Protein AF-A0A497N2Z3-F1 (afdb_monomer_lite)

Structure (mmCIF, N/CA/C/O backbone):
data_AF-A0A497N2Z3-F1
#
_entry.id   AF-A0A497N2Z3-F1
#
loop_
_atom_site.group_PDB
_atom_site.id
_atom_site.type_symbol
_atom_site.label_atom_id
_atom_site.label_al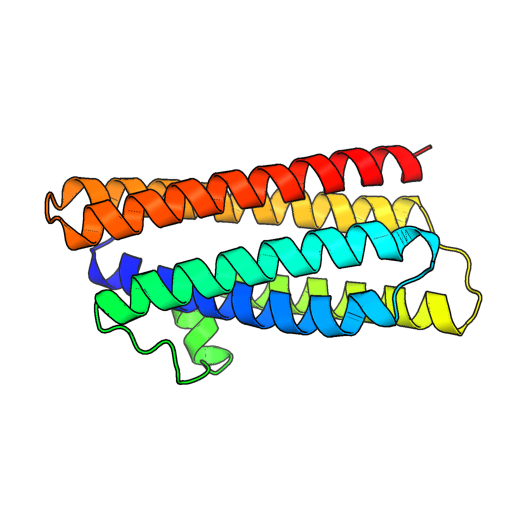t_id
_atom_site.label_comp_id
_atom_site.label_asym_id
_atom_site.label_entity_id
_atom_site.label_seq_id
_atom_site.pdbx_PDB_ins_code
_atom_site.Cartn_x
_atom_site.Cartn_y
_atom_site.Cartn_z
_atom_site.occupancy
_atom_site.B_iso_or_equiv
_atom_site.auth_seq_id
_atom_site.auth_comp_id
_atom_site.auth_asym_id
_atom_site.auth_atom_id
_atom_site.pdbx_PDB_model_num
ATOM 1 N N . MET A 1 1 ? -29.543 -7.543 4.447 1.00 36.12 1 MET A N 1
ATOM 2 C CA . MET A 1 1 ? -28.827 -7.606 5.735 1.00 36.12 1 MET A CA 1
ATOM 3 C C . MET A 1 1 ? -27.451 -7.015 5.474 1.00 36.12 1 MET A C 1
ATOM 5 O O . MET A 1 1 ? -26.527 -7.751 5.150 1.00 36.12 1 MET A O 1
ATOM 9 N N . GLU A 1 2 ? -27.365 -5.684 5.439 1.00 38.78 2 GLU A N 1
ATOM 10 C CA . GLU A 1 2 ? -26.073 -4.989 5.412 1.00 38.78 2 GLU A CA 1
ATOM 11 C C . GLU A 1 2 ? -25.372 -5.344 6.721 1.00 38.78 2 GLU A C 1
ATOM 13 O O . GLU A 1 2 ? -25.923 -5.124 7.797 1.00 38.78 2 GLU A O 1
ATOM 18 N N . ARG A 1 3 ? -24.222 -6.017 6.640 1.00 46.91 3 ARG A N 1
ATOM 19 C CA . ARG A 1 3 ? -23.349 -6.122 7.805 1.00 46.91 3 ARG A CA 1
ATOM 20 C C . ARG A 1 3 ? -22.735 -4.743 7.964 1.00 46.91 3 ARG A C 1
ATOM 22 O O . ARG A 1 3 ? -21.853 -4.393 7.183 1.00 46.91 3 ARG A O 1
ATOM 29 N N . ASP A 1 4 ? -23.223 -3.974 8.928 1.00 57.22 4 ASP A N 1
ATOM 30 C CA . ASP A 1 4 ? -22.465 -2.841 9.440 1.00 57.22 4 ASP A CA 1
ATOM 31 C C . ASP A 1 4 ? -21.071 -3.368 9.805 1.00 57.22 4 ASP A C 1
ATOM 33 O O . ASP A 1 4 ? -20.943 -4.329 10.566 1.00 57.22 4 ASP A O 1
ATOM 37 N N . LEU A 1 5 ? -20.031 -2.818 9.176 1.00 67.50 5 LEU A N 1
ATOM 38 C CA . LEU A 1 5 ? -18.650 -3.148 9.513 1.00 67.50 5 LEU A CA 1
ATOM 39 C C . LEU A 1 5 ? -18.417 -2.720 10.961 1.00 67.50 5 LEU A C 1
ATOM 41 O O . LEU A 1 5 ? -18.350 -1.525 11.253 1.00 67.50 5 LEU A O 1
ATOM 45 N N . ASP A 1 6 ? -18.312 -3.689 11.868 1.00 84.69 6 ASP A N 1
ATOM 46 C CA . ASP A 1 6 ? -17.961 -3.396 13.248 1.00 84.69 6 ASP A CA 1
ATOM 47 C C . ASP A 1 6 ? -16.504 -2.915 13.356 1.00 84.69 6 ASP A C 1
ATOM 49 O O . ASP A 1 6 ? -15.648 -3.141 12.493 1.00 84.69 6 ASP A O 1
ATOM 53 N N . LEU A 1 7 ? -16.232 -2.180 14.431 1.00 90.88 7 LEU A N 1
ATOM 54 C CA . LEU A 1 7 ? -14.937 -1.554 14.681 1.00 90.88 7 LEU A CA 1
ATOM 55 C C . LEU A 1 7 ? -13.791 -2.574 14.739 1.00 90.88 7 LEU A C 1
ATOM 57 O O . LEU A 1 7 ? -12.685 -2.273 14.297 1.00 90.88 7 LEU A O 1
ATOM 61 N N . GLU A 1 8 ? -14.046 -3.771 15.265 1.00 92.00 8 GLU A N 1
ATOM 62 C CA . GLU A 1 8 ? -13.053 -4.843 15.337 1.00 92.00 8 GLU A CA 1
ATOM 63 C C . GLU A 1 8 ? -12.642 -5.291 13.931 1.00 92.00 8 GLU A C 1
ATOM 65 O O . GLU A 1 8 ? -11.454 -5.310 13.610 1.00 92.00 8 GLU A O 1
ATOM 70 N N . SER A 1 9 ? -13.615 -5.529 13.053 1.00 92.25 9 SER A N 1
ATOM 71 C CA . SER A 1 9 ? -13.389 -5.888 11.653 1.00 92.25 9 SER A CA 1
ATOM 72 C C . SER A 1 9 ? -12.600 -4.813 10.903 1.00 92.25 9 SER A C 1
ATOM 74 O O . SER A 1 9 ? -11.714 -5.137 10.108 1.00 92.25 9 SER A O 1
ATOM 76 N N . VAL A 1 10 ? -12.866 -3.530 11.176 1.00 94.88 10 VAL A N 1
ATOM 77 C CA . VAL A 1 10 ? -12.090 -2.411 10.613 1.00 94.88 10 VAL A CA 1
ATOM 78 C C . VAL A 1 10 ? -10.641 -2.444 11.094 1.00 94.88 10 VAL A C 1
ATOM 80 O O . VAL A 1 10 ? -9.723 -2.336 10.282 1.00 94.88 10 VAL A O 1
ATOM 83 N N . LEU A 1 11 ? -10.412 -2.616 12.395 1.00 95.19 11 LEU A N 1
ATOM 84 C CA . LEU A 1 11 ? -9.066 -2.654 12.969 1.00 95.19 11 LEU A CA 1
ATOM 85 C C . LEU A 1 11 ? -8.257 -3.852 12.448 1.00 95.19 11 LEU A C 1
ATOM 87 O O . LEU A 1 11 ? -7.102 -3.682 12.060 1.00 95.19 11 LEU A O 1
ATOM 91 N N . LEU A 1 12 ? -8.880 -5.027 12.347 1.00 93.94 12 LEU A N 1
ATOM 92 C CA . LEU A 1 12 ? -8.284 -6.219 11.741 1.00 93.94 12 LEU A CA 1
ATOM 93 C C . LEU A 1 12 ? -7.971 -5.999 10.250 1.00 93.94 12 LEU A C 1
ATOM 95 O O . LEU A 1 12 ? -6.884 -6.333 9.779 1.00 93.94 12 LEU A O 1
ATOM 99 N N . SER A 1 13 ? -8.876 -5.371 9.499 1.00 94.94 13 SER A N 1
ATOM 100 C CA . SER A 1 13 ? -8.625 -5.036 8.089 1.00 94.94 13 SER A CA 1
ATOM 101 C C . SER A 1 13 ? -7.448 -4.068 7.932 1.00 94.94 13 SER A C 1
ATOM 103 O O . SER A 1 13 ? -6.648 -4.206 7.007 1.00 94.94 13 SER A O 1
ATOM 105 N N . LEU A 1 14 ? -7.298 -3.108 8.850 1.00 96.06 14 LEU A N 1
ATOM 106 C CA . LEU A 1 14 ? -6.178 -2.166 8.864 1.00 96.06 14 LEU A CA 1
ATOM 107 C C . LEU A 1 14 ? -4.848 -2.822 9.252 1.00 96.06 14 LEU A C 1
ATOM 109 O O . LEU A 1 14 ? -3.818 -2.460 8.686 1.00 96.06 14 LEU A O 1
ATOM 113 N N . GLU A 1 15 ? -4.857 -3.805 10.155 1.00 95.94 15 GLU A N 1
ATOM 114 C CA . GLU A 1 15 ? -3.697 -4.664 10.431 1.00 95.94 15 GLU A CA 1
ATOM 115 C C . GLU A 1 15 ? -3.266 -5.427 9.172 1.00 95.94 15 GLU A C 1
ATOM 117 O O . GLU A 1 15 ? -2.090 -5.411 8.798 1.00 95.94 15 GLU A O 1
ATOM 122 N N . GLY A 1 16 ? -4.222 -6.040 8.470 1.00 95.50 16 GLY A N 1
ATOM 123 C CA . GLY A 1 16 ? -3.955 -6.712 7.202 1.00 95.50 16 GLY A CA 1
ATOM 124 C C . GLY A 1 16 ? -3.419 -5.756 6.135 1.00 95.50 16 GLY A C 1
ATOM 125 O O . GLY A 1 16 ? -2.431 -6.059 5.466 1.00 95.50 16 GLY A O 1
ATOM 126 N N . PHE A 1 17 ? -4.012 -4.565 6.013 1.00 95.69 17 PHE A N 1
ATOM 127 C CA . PHE A 1 17 ? -3.541 -3.531 5.094 1.00 95.69 17 PHE A CA 1
ATOM 128 C C . PHE A 1 17 ? -2.118 -3.069 5.428 1.00 95.69 17 PHE A C 1
ATOM 130 O O . PHE A 1 17 ? -1.288 -2.939 4.530 1.00 95.69 17 PHE A O 1
ATOM 137 N N . TYR A 1 18 ? -1.795 -2.885 6.709 1.00 96.88 18 TYR A N 1
ATOM 138 C CA . TYR A 1 18 ? -0.426 -2.612 7.142 1.00 96.88 18 TYR A CA 1
ATOM 139 C C . TYR A 1 18 ? 0.543 -3.694 6.645 1.00 96.88 18 TYR A C 1
ATOM 141 O O . TYR A 1 18 ? 1.569 -3.357 6.053 1.00 96.88 18 TYR A O 1
ATOM 149 N N . TRP A 1 19 ? 0.214 -4.979 6.805 1.00 96.56 19 TRP A N 1
ATOM 150 C CA . TRP A 1 19 ? 1.075 -6.073 6.346 1.00 96.56 19 TRP A CA 1
ATOM 151 C C . TRP A 1 19 ? 1.185 -6.177 4.820 1.00 96.56 19 TRP A C 1
ATOM 153 O O . TRP A 1 19 ? 2.268 -6.505 4.317 1.00 96.56 19 TRP A O 1
ATOM 163 N N . LEU A 1 20 ? 0.126 -5.830 4.076 1.00 95.31 20 LEU A N 1
ATOM 164 C CA . LEU A 1 20 ? 0.193 -5.659 2.620 1.00 95.31 20 LEU A CA 1
ATOM 165 C C . LEU A 1 20 ? 1.212 -4.579 2.245 1.00 95.31 20 LEU A C 1
ATOM 167 O O . LEU A 1 20 ? 2.150 -4.843 1.491 1.00 95.31 20 LEU A O 1
ATOM 171 N N . VAL A 1 21 ? 1.060 -3.373 2.798 1.00 96.06 21 VAL A N 1
ATOM 172 C CA . VAL A 1 21 ? 1.937 -2.231 2.499 1.00 96.06 21 VAL A CA 1
ATOM 173 C C .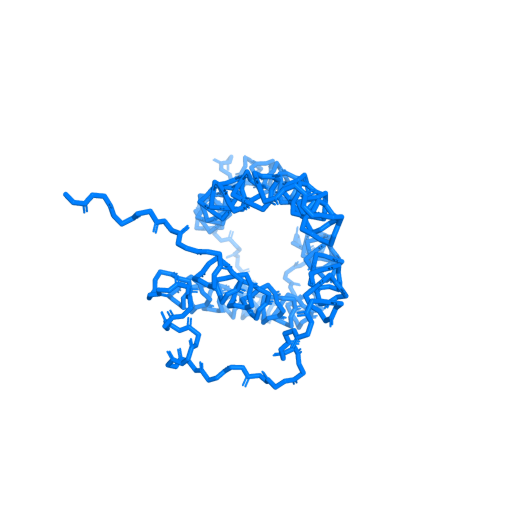 VAL A 1 21 ? 3.368 -2.512 2.948 1.00 96.06 21 VAL A C 1
ATOM 175 O O . VAL A 1 21 ? 4.312 -2.195 2.227 1.00 96.06 21 VAL A O 1
ATOM 178 N N . ARG A 1 22 ? 3.559 -3.144 4.110 1.00 96.56 22 ARG A N 1
ATOM 179 C CA . ARG A 1 22 ? 4.881 -3.522 4.614 1.00 96.56 22 ARG A CA 1
ATOM 180 C C . ARG A 1 22 ? 5.570 -4.509 3.677 1.00 96.56 22 ARG A C 1
ATOM 182 O O . ARG A 1 22 ? 6.734 -4.298 3.347 1.00 96.56 22 ARG A O 1
ATOM 189 N N . THR A 1 23 ? 4.852 -5.528 3.209 1.00 95.44 23 THR A N 1
ATOM 190 C CA . THR A 1 23 ? 5.378 -6.4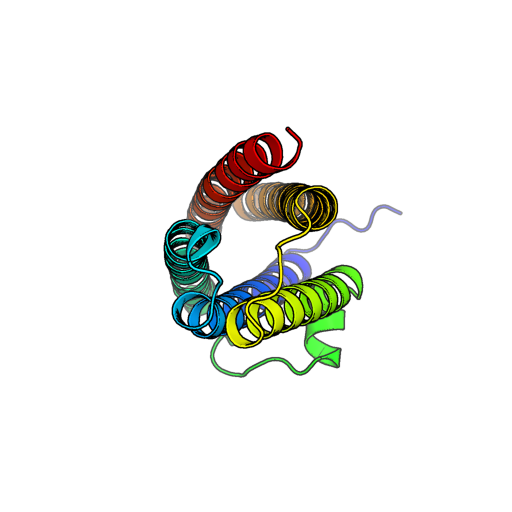95 2.235 1.00 95.44 23 THR A CA 1
ATOM 191 C C . THR A 1 23 ? 5.687 -5.817 0.899 1.00 95.44 23 THR A C 1
ATOM 193 O O . THR A 1 23 ? 6.745 -6.054 0.323 1.00 95.44 23 THR A O 1
ATOM 196 N N . LEU A 1 24 ? 4.824 -4.911 0.427 1.00 95.25 24 LEU A N 1
ATOM 197 C CA . LEU A 1 24 ? 5.095 -4.101 -0.765 1.00 95.25 24 LEU A CA 1
ATOM 198 C C . LEU A 1 24 ? 6.340 -3.225 -0.601 1.00 95.25 24 LEU A C 1
ATOM 200 O O . LEU A 1 24 ? 7.146 -3.133 -1.523 1.00 95.25 24 LEU A O 1
ATOM 204 N N . SER A 1 25 ? 6.531 -2.628 0.575 1.00 95.81 25 SER A N 1
ATOM 205 C CA . SER A 1 25 ? 7.733 -1.859 0.890 1.00 95.81 25 SER A CA 1
ATOM 206 C C . SER A 1 25 ? 8.993 -2.706 0.756 1.00 95.81 25 SER A C 1
ATOM 208 O O . SER A 1 25 ? 9.974 -2.204 0.227 1.00 95.81 25 SER A O 1
ATOM 210 N N . GLU 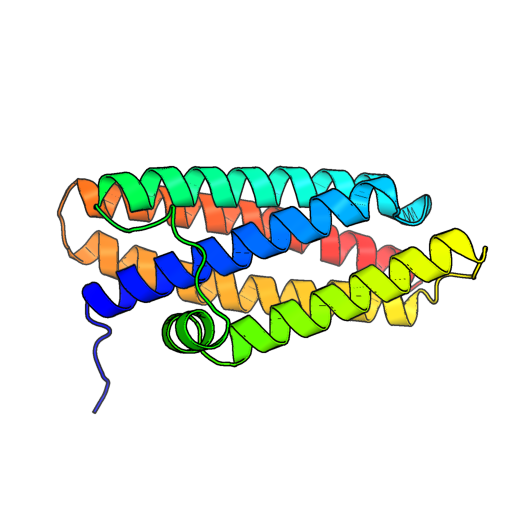A 1 26 ? 8.984 -3.952 1.237 1.00 95.06 26 GLU A N 1
ATOM 211 C CA . GLU A 1 26 ? 10.126 -4.873 1.128 1.00 95.06 26 GLU A CA 1
ATOM 212 C C . GLU A 1 26 ? 10.429 -5.194 -0.341 1.00 95.06 26 GLU A C 1
ATOM 214 O O . GLU A 1 26 ? 11.564 -5.046 -0.786 1.00 95.06 26 GLU A O 1
ATOM 219 N N . MET A 1 27 ? 9.398 -5.534 -1.121 1.00 95.31 27 MET A N 1
ATOM 220 C CA . MET A 1 27 ? 9.553 -5.841 -2.547 1.00 95.31 27 MET A CA 1
ATOM 221 C C . MET A 1 27 ? 10.088 -4.649 -3.351 1.00 95.31 27 MET A C 1
ATOM 223 O O . MET A 1 27 ? 10.940 -4.817 -4.222 1.00 95.31 27 MET A O 1
ATOM 227 N N . LEU A 1 28 ? 9.601 -3.437 -3.072 1.00 95.00 28 LEU A N 1
ATOM 228 C CA . LEU A 1 28 ? 10.068 -2.226 -3.750 1.00 95.00 28 LEU A CA 1
ATOM 229 C C . LEU A 1 28 ? 11.489 -1.836 -3.337 1.00 95.00 28 LEU A C 1
ATOM 231 O O . LEU A 1 28 ? 12.235 -1.331 -4.177 1.00 95.00 28 LEU A O 1
ATOM 235 N N . ASP A 1 29 ? 11.873 -2.090 -2.084 1.00 94.31 29 ASP A N 1
ATOM 236 C CA . ASP A 1 29 ? 13.228 -1.826 -1.598 1.00 94.31 29 ASP A CA 1
ATOM 237 C C . ASP A 1 29 ? 14.253 -2.728 -2.297 1.00 94.31 29 ASP A C 1
ATOM 239 O O . ASP A 1 29 ? 15.304 -2.251 -2.712 1.00 94.31 29 ASP A O 1
ATOM 243 N N . GLU A 1 30 ? 13.908 -3.998 -2.530 1.00 93.06 30 GLU A N 1
ATOM 244 C CA . GLU A 1 30 ? 14.719 -4.919 -3.336 1.00 93.06 30 GLU A CA 1
ATOM 245 C C . GLU A 1 30 ? 14.737 -4.531 -4.823 1.00 93.06 30 GLU A C 1
ATOM 247 O O . GLU A 1 30 ? 15.779 -4.585 -5.486 1.00 93.06 30 GLU A O 1
ATOM 252 N N . PHE A 1 31 ? 13.581 -4.136 -5.364 1.00 94.56 31 PHE A N 1
ATOM 253 C CA . PHE A 1 31 ? 13.446 -3.788 -6.774 1.00 94.56 31 PHE A CA 1
ATOM 254 C C . PHE A 1 31 ? 14.201 -2.511 -7.139 1.00 94.56 31 PHE A C 1
ATOM 256 O O . PHE A 1 31 ? 14.817 -2.465 -8.202 1.00 94.56 31 PHE A O 1
ATOM 263 N N . LYS A 1 32 ? 14.175 -1.466 -6.299 1.00 92.81 32 LYS A N 1
ATOM 264 C CA . LYS A 1 32 ? 14.722 -0.145 -6.662 1.00 92.81 32 LYS A CA 1
ATOM 265 C C . LYS A 1 32 ? 16.189 -0.232 -7.111 1.00 92.81 32 LYS A C 1
ATOM 267 O O . LYS A 1 32 ? 16.551 0.414 -8.094 1.00 92.81 32 LYS A O 1
ATOM 272 N N . ASP A 1 33 ? 16.984 -1.099 -6.483 1.00 88.94 33 ASP A N 1
ATOM 273 C CA . ASP A 1 33 ? 18.415 -1.258 -6.764 1.00 88.94 33 ASP A CA 1
ATOM 274 C C . ASP A 1 33 ? 18.685 -2.131 -8.000 1.00 88.94 33 ASP A C 1
ATOM 276 O O . ASP A 1 33 ? 19.722 -1.995 -8.651 1.00 88.94 33 ASP A O 1
ATOM 280 N N . ARG A 1 34 ? 17.732 -2.995 -8.366 1.00 90.31 34 ARG A N 1
ATOM 281 C CA . ARG A 1 34 ? 17.823 -3.928 -9.506 1.00 90.31 34 ARG A CA 1
ATOM 282 C C . ARG A 1 34 ? 16.967 -3.515 -10.704 1.00 90.31 34 ARG A C 1
ATOM 284 O O . ARG A 1 34 ? 16.931 -4.203 -11.720 1.00 90.31 34 ARG A O 1
ATOM 291 N N . SER A 1 35 ? 16.265 -2.397 -10.579 1.00 90.50 35 SER A N 1
ATOM 292 C CA . SER A 1 35 ? 15.344 -1.900 -11.588 1.00 90.50 35 SER A CA 1
ATOM 293 C C . SER A 1 35 ? 16.078 -1.431 -12.855 1.00 90.50 35 SER A C 1
ATOM 295 O O . SER A 1 35 ? 17.215 -0.933 -12.777 1.00 90.50 35 SER A O 1
ATOM 297 N N . PRO A 1 36 ? 15.423 -1.529 -14.031 1.00 89.12 36 PRO A N 1
ATOM 298 C CA . PRO A 1 36 ? 15.924 -0.917 -15.255 1.00 89.12 36 PRO A CA 1
ATOM 299 C C . PRO A 1 36 ? 16.243 0.565 -15.039 1.00 89.12 36 PRO A C 1
ATOM 301 O O . PRO A 1 36 ? 15.501 1.268 -14.350 1.00 89.12 36 PRO A O 1
ATOM 304 N N . ALA A 1 37 ? 17.310 1.070 -15.664 1.00 87.56 37 ALA A N 1
ATOM 305 C CA . ALA A 1 37 ? 17.756 2.456 -15.477 1.00 87.56 37 ALA A CA 1
ATOM 306 C C . ALA A 1 37 ? 16.636 3.486 -15.726 1.00 87.56 37 ALA A C 1
ATOM 308 O O . ALA A 1 37 ? 16.504 4.443 -14.966 1.00 87.56 37 ALA A O 1
ATOM 309 N N . ALA A 1 38 ? 15.779 3.238 -16.724 1.00 86.56 38 ALA A N 1
ATOM 310 C CA . ALA A 1 38 ? 14.633 4.086 -17.054 1.00 86.56 38 ALA A CA 1
ATOM 311 C C . ALA A 1 38 ? 13.568 4.168 -15.940 1.00 86.56 38 ALA A C 1
ATOM 313 O O . ALA A 1 38 ? 12.798 5.123 -15.896 1.00 86.56 38 ALA A O 1
ATOM 314 N N . LEU A 1 39 ? 13.518 3.185 -15.033 1.00 90.75 39 LEU A N 1
ATOM 315 C CA . LEU A 1 39 ? 12.531 3.090 -13.951 1.00 90.75 39 LEU A CA 1
ATOM 316 C C . LEU A 1 39 ? 13.112 3.398 -12.571 1.00 90.75 39 LEU A C 1
ATOM 318 O O . LEU A 1 39 ? 12.351 3.600 -11.627 1.00 90.75 39 LEU A O 1
ATOM 322 N N . ARG A 1 40 ? 14.440 3.467 -12.438 1.00 90.56 40 ARG A N 1
ATOM 323 C CA . ARG A 1 40 ? 15.130 3.537 -11.144 1.00 90.56 40 ARG A CA 1
ATOM 324 C C . ARG A 1 40 ? 14.672 4.689 -10.263 1.00 90.56 40 ARG A C 1
ATOM 326 O O . ARG A 1 40 ? 14.352 4.483 -9.095 1.00 90.56 40 ARG A O 1
ATOM 333 N N . THR A 1 41 ? 14.580 5.890 -10.826 1.00 91.75 41 THR A N 1
ATOM 334 C CA . THR A 1 41 ? 14.107 7.067 -10.084 1.00 91.75 41 THR A CA 1
ATOM 335 C C . THR A 1 41 ? 12.660 6.892 -9.627 1.00 91.75 41 THR A C 1
ATOM 337 O O . THR A 1 41 ? 12.334 7.205 -8.484 1.00 91.75 41 THR A O 1
ATOM 340 N N . HIS A 1 42 ? 11.791 6.351 -10.485 1.00 93.62 42 HIS A N 1
ATOM 341 C CA . HIS A 1 42 ? 10.396 6.099 -10.133 1.00 93.62 42 HIS A CA 1
ATOM 342 C C . HIS A 1 42 ? 10.276 5.044 -9.023 1.00 93.62 42 HIS A C 1
ATOM 344 O O . HIS A 1 42 ? 9.590 5.278 -8.028 1.00 93.62 42 HIS A O 1
ATOM 350 N N . ALA A 1 43 ? 11.004 3.931 -9.148 1.00 93.62 43 ALA A N 1
ATOM 351 C CA . ALA A 1 43 ? 11.051 2.862 -8.156 1.00 93.62 43 ALA A CA 1
ATOM 352 C C . ALA A 1 43 ? 11.545 3.366 -6.792 1.00 93.62 43 ALA A C 1
ATOM 354 O O . ALA A 1 43 ? 10.906 3.111 -5.773 1.00 93.62 43 ALA A O 1
ATOM 355 N N . PHE A 1 44 ? 12.626 4.152 -6.769 1.00 95.12 44 PHE A N 1
ATOM 356 C CA . PHE A 1 44 ? 13.157 4.761 -5.547 1.00 95.12 44 PHE A CA 1
ATOM 357 C C . PHE A 1 44 ? 12.126 5.669 -4.859 1.00 95.12 44 PHE A C 1
ATOM 359 O O . PHE A 1 44 ? 11.894 5.571 -3.652 1.00 95.12 44 PHE A O 1
ATOM 366 N N . LEU A 1 45 ? 11.466 6.538 -5.631 1.00 95.06 45 LEU A N 1
ATOM 367 C CA . LEU A 1 45 ? 10.462 7.465 -5.111 1.00 95.06 45 LEU A CA 1
ATOM 368 C C . LEU A 1 45 ? 9.213 6.748 -4.578 1.00 95.06 45 LEU A C 1
ATOM 370 O O . LEU A 1 45 ? 8.683 7.153 -3.541 1.00 95.06 45 LEU A O 1
ATOM 374 N N . ALA A 1 46 ? 8.744 5.706 -5.270 1.00 95.06 46 ALA A N 1
ATOM 375 C CA . ALA A 1 46 ? 7.625 4.882 -4.821 1.00 95.06 46 ALA A CA 1
ATOM 376 C C . ALA A 1 46 ? 7.986 4.103 -3.547 1.00 95.06 46 ALA A C 1
ATOM 378 O O . ALA A 1 46 ? 7.242 4.164 -2.568 1.00 95.06 46 ALA A O 1
ATOM 379 N N . SER A 1 47 ? 9.161 3.463 -3.522 1.00 95.88 47 SER A N 1
ATOM 380 C CA . SER A 1 47 ? 9.672 2.706 -2.372 1.00 95.88 47 SER A CA 1
ATOM 381 C C . SER A 1 47 ? 9.710 3.554 -1.101 1.00 95.88 47 SER A C 1
ATOM 383 O O . SER A 1 47 ? 9.172 3.154 -0.070 1.00 95.88 47 SER A O 1
ATOM 385 N N . ASN A 1 48 ? 10.277 4.762 -1.172 1.00 96.06 48 ASN A N 1
ATOM 386 C CA . ASN A 1 48 ? 10.366 5.651 -0.009 1.00 96.06 48 ASN A CA 1
ATOM 387 C C . ASN A 1 48 ? 8.988 6.044 0.531 1.00 96.06 48 ASN A C 1
ATOM 389 O O . ASN A 1 48 ? 8.782 6.111 1.740 1.00 96.06 48 ASN A O 1
ATOM 393 N N . ARG A 1 49 ? 8.032 6.301 -0.363 1.00 96.81 49 ARG A N 1
ATOM 394 C CA . ARG A 1 49 ? 6.689 6.733 0.023 1.00 96.81 49 ARG A CA 1
ATOM 395 C C . ARG A 1 49 ? 5.873 5.591 0.628 1.00 96.81 49 ARG A C 1
ATOM 397 O O . ARG A 1 49 ? 5.238 5.792 1.656 1.00 96.81 49 ARG A O 1
ATOM 404 N N . ILE A 1 50 ? 5.959 4.388 0.056 1.00 97.50 50 ILE A N 1
ATOM 405 C CA . ILE A 1 50 ? 5.349 3.178 0.628 1.00 97.50 50 ILE A CA 1
ATOM 406 C C . ILE A 1 50 ? 5.952 2.848 2.001 1.00 97.50 50 ILE A C 1
ATOM 408 O O . ILE A 1 50 ? 5.213 2.498 2.920 1.00 97.50 50 ILE A O 1
ATOM 412 N N . LYS A 1 51 ? 7.266 3.029 2.179 1.00 97.38 51 LYS A N 1
ATOM 413 C CA . LYS A 1 51 ? 7.923 2.850 3.480 1.00 97.38 51 LYS A CA 1
ATOM 414 C C . LYS A 1 51 ? 7.361 3.796 4.547 1.00 97.38 51 LYS A C 1
ATOM 416 O O . LYS A 1 51 ? 7.007 3.339 5.629 1.00 97.38 51 LYS A O 1
ATOM 421 N N . ILE A 1 52 ? 7.208 5.082 4.220 1.00 97.19 52 ILE A N 1
ATOM 422 C CA . ILE A 1 52 ? 6.612 6.082 5.125 1.00 97.19 52 ILE A CA 1
ATOM 423 C C . ILE A 1 52 ? 5.169 5.705 5.492 1.00 97.19 52 ILE A C 1
ATOM 425 O O . ILE A 1 52 ? 4.792 5.786 6.660 1.00 97.19 52 ILE A O 1
ATOM 429 N N . ILE A 1 53 ? 4.366 5.249 4.522 1.00 97.62 53 ILE A N 1
ATOM 430 C CA . ILE A 1 53 ? 3.001 4.766 4.784 1.00 97.62 53 ILE A CA 1
ATOM 431 C C . ILE A 1 53 ? 3.028 3.602 5.787 1.00 97.62 53 ILE A C 1
ATOM 433 O O . ILE A 1 53 ? 2.281 3.626 6.765 1.00 97.62 53 ILE A O 1
ATOM 437 N N . ALA A 1 54 ? 3.889 2.602 5.570 1.00 97.44 54 ALA A N 1
ATOM 438 C CA . ALA A 1 54 ? 3.996 1.443 6.455 1.00 97.44 54 ALA A CA 1
ATOM 439 C C . ALA A 1 54 ? 4.399 1.839 7.886 1.00 97.44 54 ALA A C 1
ATOM 441 O O . ALA A 1 54 ? 3.810 1.343 8.845 1.00 97.44 54 ALA A O 1
ATOM 442 N N . GLU A 1 55 ? 5.369 2.745 8.038 1.00 96.25 55 GLU A N 1
ATOM 443 C CA . GLU A 1 55 ? 5.826 3.246 9.342 1.00 96.25 55 GLU A CA 1
ATOM 444 C C . GLU A 1 55 ? 4.719 4.016 10.076 1.00 96.25 55 GLU A C 1
ATOM 446 O O . GLU A 1 55 ? 4.455 3.748 11.250 1.00 96.25 55 GLU A O 1
ATOM 451 N N . ASN A 1 56 ? 4.004 4.902 9.378 1.00 95.44 56 ASN A N 1
ATOM 452 C CA . ASN A 1 56 ? 2.890 5.657 9.956 1.00 95.44 56 ASN A CA 1
ATOM 453 C C . ASN A 1 56 ? 1.752 4.739 10.426 1.00 95.44 56 ASN A C 1
ATOM 455 O O . ASN A 1 56 ? 1.213 4.931 11.519 1.00 95.44 56 ASN A O 1
ATOM 459 N N . LEU A 1 57 ? 1.397 3.731 9.623 1.00 96.44 57 LEU A N 1
ATOM 460 C CA . LEU A 1 57 ? 0.389 2.737 9.995 1.00 96.44 57 LEU A CA 1
ATOM 461 C C . LEU A 1 57 ? 0.837 1.909 11.198 1.00 96.44 57 LEU A C 1
ATOM 463 O O . LEU A 1 57 ? 0.056 1.739 12.132 1.00 96.44 57 LEU A O 1
ATOM 467 N N . ARG A 1 58 ? 2.093 1.443 11.213 1.00 96.75 58 ARG A N 1
ATOM 468 C CA . ARG A 1 58 ? 2.652 0.675 12.332 1.00 96.75 58 ARG A CA 1
ATOM 469 C C . ARG A 1 58 ? 2.508 1.436 13.644 1.00 96.75 58 ARG A C 1
ATOM 471 O O . ARG A 1 58 ? 1.965 0.900 14.606 1.00 96.75 58 ARG A O 1
ATOM 478 N N . GLU A 1 59 ? 2.962 2.687 13.678 1.00 94.44 59 GLU A N 1
ATOM 479 C CA . GLU A 1 59 ? 2.914 3.508 14.889 1.00 94.44 59 GLU A CA 1
ATOM 480 C C . GLU A 1 59 ? 1.478 3.807 15.334 1.00 94.44 59 GLU A C 1
ATOM 482 O O . GLU A 1 59 ? 1.184 3.797 16.531 1.00 94.44 59 GLU A O 1
ATOM 487 N N . ALA A 1 60 ? 0.560 4.034 14.390 1.00 94.12 60 ALA A N 1
ATOM 488 C CA . ALA A 1 60 ? -0.842 4.292 14.704 1.00 94.12 60 ALA A CA 1
ATOM 489 C C . ALA A 1 60 ? -1.554 3.051 15.270 1.00 94.12 60 ALA A C 1
ATOM 491 O O . ALA A 1 60 ? -2.243 3.142 16.285 1.00 94.12 60 ALA A O 1
ATOM 492 N N . LEU A 1 61 ? -1.354 1.884 14.655 1.00 95.50 61 LEU A N 1
ATOM 493 C CA . LEU A 1 61 ? -1.974 0.626 15.077 1.00 95.50 61 LEU A CA 1
ATOM 494 C C . LEU A 1 61 ? -1.391 0.111 16.399 1.00 95.50 61 LEU A C 1
ATOM 496 O O . LEU A 1 61 ? -2.135 -0.343 17.268 1.00 95.50 61 LEU A O 1
ATOM 500 N N . LYS A 1 62 ? -0.078 0.263 16.608 1.00 94.75 62 LYS A N 1
ATOM 501 C CA . LYS A 1 62 ? 0.588 -0.107 17.865 1.00 94.75 62 LYS A CA 1
ATOM 502 C C . LYS A 1 62 ? 0.027 0.651 19.069 1.00 94.75 62 LYS A C 1
ATOM 504 O O . LYS A 1 62 ? -0.146 0.067 20.135 1.00 94.75 62 LYS A O 1
ATOM 509 N N . ARG A 1 63 ? -0.309 1.937 18.907 1.00 91.50 63 ARG A N 1
ATOM 510 C CA . ARG A 1 63 ? -0.939 2.755 19.965 1.00 91.50 63 ARG A CA 1
ATOM 511 C C . ARG A 1 63 ? -2.323 2.256 20.373 1.00 91.50 63 ARG A C 1
ATOM 513 O O . ARG A 1 63 ? -2.736 2.498 21.501 1.00 91.50 63 ARG A O 1
ATOM 520 N N . LEU A 1 64 ? -3.015 1.563 19.473 1.00 92.12 64 LEU A N 1
ATOM 521 C CA . LEU A 1 64 ? -4.305 0.925 19.732 1.00 92.12 64 LEU A CA 1
ATOM 522 C C . LEU A 1 64 ? -4.168 -0.514 20.257 1.00 92.12 64 LEU A C 1
ATOM 524 O O . LEU A 1 64 ? -5.177 -1.185 20.450 1.00 92.12 64 LEU A O 1
ATOM 528 N N . GLY A 1 65 ? -2.942 -0.993 20.493 1.00 91.31 65 GLY A N 1
ATOM 529 C CA . GLY A 1 65 ? -2.679 -2.328 21.031 1.00 91.31 65 GLY A CA 1
ATOM 530 C C . GLY A 1 65 ? -2.716 -3.460 20.001 1.00 91.31 65 GLY A C 1
ATOM 531 O O . GLY A 1 65 ? -2.715 -4.621 20.403 1.00 91.31 65 GLY A O 1
ATOM 532 N N . LEU A 1 66 ? -2.735 -3.159 18.696 1.00 91.56 66 LEU A N 1
ATOM 533 C CA . LEU A 1 66 ? -2.680 -4.191 17.657 1.00 91.56 66 LEU A CA 1
ATOM 534 C C . LEU A 1 66 ? -1.275 -4.790 17.516 1.00 91.56 66 LEU A C 1
ATOM 536 O O . LEU A 1 66 ? -0.260 -4.102 17.678 1.00 91.56 66 LEU A O 1
ATOM 540 N N . ASN A 1 67 ? -1.221 -6.073 17.154 1.00 84.81 67 ASN A N 1
ATOM 541 C CA . ASN A 1 67 ? 0.029 -6.798 16.970 1.00 84.81 67 ASN A CA 1
ATOM 542 C C . ASN A 1 67 ? 0.621 -6.574 15.571 1.00 84.81 67 ASN A C 1
ATOM 544 O O . ASN A 1 67 ? 0.450 -7.361 14.649 1.00 84.81 67 ASN A O 1
ATOM 548 N N . VAL A 1 68 ? 1.399 -5.505 15.439 1.00 90.75 68 VAL A N 1
ATOM 549 C CA . VAL A 1 68 ? 2.098 -5.153 14.191 1.00 90.75 68 VAL A CA 1
ATOM 550 C C . VAL A 1 68 ? 3.543 -5.665 14.116 1.00 90.75 68 VAL A C 1
ATOM 552 O O . VAL A 1 68 ? 4.288 -5.278 13.214 1.00 90.75 68 VAL A O 1
ATOM 555 N N . GLU A 1 69 ? 3.953 -6.517 15.061 1.00 88.56 69 GLU A N 1
ATOM 556 C CA . GLU A 1 69 ? 5.310 -7.082 15.135 1.00 88.56 69 GLU A CA 1
ATOM 557 C C . GLU A 1 69 ? 5.372 -8.500 14.539 1.00 88.56 69 GLU A C 1
ATOM 559 O O . GLU A 1 69 ? 6.368 -8.869 13.915 1.00 88.56 69 GLU A O 1
ATOM 564 N N . ASN A 1 70 ? 4.294 -9.281 14.670 1.00 89.38 70 ASN A N 1
ATOM 565 C CA . ASN A 1 70 ? 4.224 -10.634 14.123 1.00 89.38 70 ASN A CA 1
ATOM 566 C C . ASN A 1 70 ? 3.704 -10.614 12.686 1.00 89.38 70 ASN A C 1
ATOM 568 O O . ASN A 1 70 ? 2.558 -10.243 12.438 1.00 89.38 70 ASN A O 1
ATOM 572 N N . ARG A 1 71 ? 4.548 -11.041 11.740 1.00 92.44 71 ARG A N 1
ATOM 573 C CA . ARG A 1 71 ? 4.167 -11.150 10.327 1.00 92.44 71 ARG A CA 1
ATOM 574 C C . ARG A 1 71 ? 3.007 -12.126 10.167 1.00 92.44 71 ARG A C 1
ATOM 576 O O . ARG A 1 71 ? 3.131 -13.281 10.565 1.00 92.44 71 ARG A O 1
ATOM 583 N N . LEU A 1 72 ? 1.931 -11.664 9.531 1.00 92.38 72 LEU A N 1
ATOM 584 C CA . LEU A 1 72 ? 0.803 -12.517 9.168 1.00 92.38 72 LEU A CA 1
ATOM 585 C C . LEU A 1 72 ? 1.220 -13.534 8.103 1.00 92.38 72 LEU A C 1
ATOM 587 O O . LEU A 1 72 ? 1.876 -13.186 7.114 1.00 92.38 72 LEU A O 1
ATOM 591 N N . GLY A 1 73 ? 0.805 -14.785 8.291 1.00 91.81 73 GLY A N 1
ATOM 592 C CA . GLY A 1 73 ? 0.864 -15.791 7.233 1.00 91.81 73 GLY A CA 1
ATOM 593 C C . GLY A 1 73 ? -0.110 -15.465 6.095 1.00 91.81 73 GLY A C 1
ATOM 594 O O . GLY A 1 73 ? -1.035 -14.674 6.262 1.00 91.81 73 GLY A O 1
ATOM 595 N N . GLU A 1 74 ? 0.047 -16.106 4.933 1.00 89.94 74 GLU A N 1
ATOM 596 C CA . GLU A 1 74 ? -0.820 -15.859 3.763 1.00 89.94 74 GLU A CA 1
ATOM 597 C C . GLU A 1 74 ? -2.309 -16.070 4.077 1.00 89.94 74 GLU A C 1
ATOM 599 O O . GLU A 1 74 ? -3.146 -15.263 3.680 1.00 89.94 74 GLU A O 1
ATOM 604 N N . LYS A 1 75 ? -2.636 -17.121 4.841 1.00 93.00 75 LYS A N 1
ATOM 605 C CA . LYS A 1 75 ? -4.013 -17.411 5.255 1.00 93.00 75 LYS A CA 1
ATOM 606 C C . LYS A 1 75 ? -4.582 -16.313 6.155 1.00 93.00 75 LYS A C 1
ATOM 608 O O . LYS A 1 75 ? -5.684 -15.841 5.909 1.00 93.00 75 LYS A O 1
ATOM 613 N N . GLU A 1 76 ? -3.831 -15.901 7.173 1.00 93.44 76 GLU A N 1
ATOM 614 C CA . GLU A 1 76 ? -4.261 -14.845 8.096 1.00 93.44 76 GLU A CA 1
ATOM 615 C C . GLU A 1 76 ? -4.421 -13.524 7.348 1.00 93.44 76 GLU A C 1
ATOM 617 O O . GLU A 1 76 ? -5.415 -12.831 7.518 1.00 93.44 76 GLU A O 1
ATOM 622 N N . LEU A 1 77 ? -3.491 -13.203 6.448 1.00 93.38 77 LEU A N 1
ATOM 623 C CA . LEU A 1 77 ? -3.593 -12.029 5.596 1.00 93.38 77 LEU A CA 1
ATOM 624 C C . LEU A 1 77 ? -4.865 -12.078 4.738 1.00 93.38 77 LEU A C 1
ATOM 626 O O . LEU A 1 77 ? -5.630 -11.117 4.742 1.00 93.38 77 LEU A O 1
ATOM 630 N N . ALA A 1 78 ? -5.150 -13.203 4.076 1.00 93.69 78 ALA A N 1
ATOM 631 C CA . ALA A 1 78 ? -6.369 -13.383 3.286 1.00 93.69 78 ALA A CA 1
ATOM 632 C C . ALA A 1 78 ? -7.651 -13.218 4.122 1.00 93.69 78 ALA A C 1
ATOM 634 O O . ALA A 1 78 ? -8.634 -12.669 3.630 1.00 93.69 78 ALA A O 1
ATOM 635 N N . GLU A 1 79 ? -7.650 -13.636 5.389 1.00 93.75 79 GLU A N 1
ATOM 636 C CA . GLU A 1 79 ? -8.775 -13.408 6.307 1.00 93.75 79 GLU A CA 1
ATOM 637 C C . GLU A 1 79 ? -8.972 -11.920 6.644 1.00 93.75 79 GLU A C 1
ATOM 639 O O . GLU A 1 79 ? -10.095 -11.506 6.921 1.00 93.75 79 GLU A O 1
ATOM 644 N N . ARG A 1 80 ? -7.906 -11.107 6.616 1.00 92.75 80 ARG A N 1
ATOM 645 C CA . ARG A 1 80 ? -7.954 -9.667 6.934 1.00 92.75 80 ARG A CA 1
ATOM 646 C C . ARG A 1 80 ? -8.292 -8.785 5.734 1.00 92.75 80 ARG A C 1
ATOM 648 O O . ARG A 1 80 ? -9.031 -7.821 5.885 1.00 92.75 80 ARG A O 1
ATOM 655 N N . VAL A 1 81 ? -7.730 -9.077 4.561 1.00 90.31 81 VAL A N 1
ATOM 656 C CA . VAL A 1 81 ? -7.838 -8.212 3.362 1.00 90.31 81 VAL A CA 1
ATOM 657 C C . VAL A 1 81 ? -8.561 -8.876 2.189 1.00 90.31 81 VAL A C 1
ATOM 659 O O . VAL A 1 81 ? -8.683 -8.288 1.114 1.00 90.31 81 VAL A O 1
ATOM 662 N N . GLY A 1 82 ? -9.040 -10.106 2.380 1.00 91.50 82 GLY A N 1
ATOM 663 C CA . GLY A 1 82 ? -9.589 -10.935 1.316 1.00 91.50 82 GLY A CA 1
ATOM 664 C C . GLY A 1 82 ? -8.516 -11.461 0.359 1.00 91.50 82 GLY A C 1
ATOM 665 O O . GLY A 1 82 ? -7.358 -11.041 0.367 1.00 91.50 82 GLY A O 1
ATOM 666 N N . MET A 1 83 ? -8.931 -12.364 -0.531 1.00 89.06 83 MET A N 1
ATOM 667 C CA . MET A 1 83 ? -8.049 -12.906 -1.574 1.00 89.06 83 MET A CA 1
ATOM 668 C C . MET A 1 83 ? -7.528 -11.822 -2.521 1.00 89.06 83 MET A C 1
ATOM 670 O O . MET A 1 83 ? -6.379 -11.883 -2.934 1.00 89.06 83 MET A O 1
ATOM 674 N N . ILE A 1 84 ? -8.322 -10.773 -2.762 1.00 87.88 84 ILE A N 1
ATOM 675 C CA . ILE A 1 84 ? -7.958 -9.649 -3.637 1.00 87.88 84 ILE A CA 1
ATOM 676 C C . ILE A 1 84 ? -6.639 -9.000 -3.194 1.00 87.88 84 ILE A C 1
ATOM 678 O O . ILE A 1 84 ? -5.783 -8.716 -4.029 1.00 87.88 84 ILE A O 1
ATOM 682 N N . GLY A 1 85 ? -6.447 -8.780 -1.888 1.00 88.44 85 GLY A N 1
ATOM 683 C CA . GLY A 1 85 ? -5.209 -8.189 -1.377 1.00 88.44 85 GLY A CA 1
ATOM 684 C C . GLY A 1 85 ? -3.994 -9.106 -1.551 1.00 88.44 85 GLY A C 1
ATOM 685 O O . GLY A 1 85 ? -2.903 -8.636 -1.869 1.00 88.44 85 GLY A O 1
ATOM 686 N N . VAL A 1 86 ? -4.181 -10.416 -1.375 1.00 91.62 86 VAL A N 1
ATOM 687 C CA . VAL A 1 86 ? -3.114 -11.417 -1.539 1.00 91.62 86 VAL A CA 1
ATOM 688 C C . VAL A 1 86 ? -2.735 -11.585 -3.010 1.00 91.62 86 VAL A C 1
ATOM 690 O O . VAL A 1 86 ? -1.547 -11.594 -3.337 1.00 91.62 86 VAL A O 1
ATOM 693 N N . ASP A 1 87 ? -3.723 -11.668 -3.896 1.00 91.12 87 ASP A N 1
ATOM 694 C CA . ASP A 1 87 ? -3.517 -11.809 -5.338 1.00 91.12 87 ASP A CA 1
ATOM 695 C C . ASP A 1 87 ? -2.798 -10.580 -5.908 1.00 91.12 87 ASP A C 1
ATOM 697 O O . ASP A 1 87 ? -1.839 -10.720 -6.663 1.00 91.12 87 ASP A O 1
ATOM 701 N N . LEU A 1 88 ? -3.141 -9.379 -5.432 1.00 89.88 88 LEU A N 1
ATOM 702 C CA . LEU A 1 88 ? -2.436 -8.141 -5.770 1.00 89.88 88 LEU A CA 1
ATOM 703 C C . LEU A 1 88 ? -0.942 -8.192 -5.413 1.00 89.88 88 LEU A C 1
ATOM 705 O O . LEU A 1 88 ? -0.107 -7.746 -6.201 1.00 89.88 88 LEU A O 1
ATOM 709 N N . LEU A 1 89 ? -0.569 -8.738 -4.247 1.00 91.94 89 LEU A N 1
ATOM 710 C CA . LEU A 1 89 ? 0.850 -8.892 -3.897 1.00 91.94 89 LEU A CA 1
ATOM 711 C C . LEU A 1 89 ? 1.564 -9.882 -4.819 1.00 91.94 89 LEU A C 1
ATOM 713 O O . LEU A 1 89 ? 2.731 -9.658 -5.147 1.00 91.94 89 LEU A O 1
ATOM 717 N N . LYS A 1 90 ? 0.888 -10.964 -5.222 1.00 92.94 90 LYS A N 1
ATOM 718 C CA . LYS A 1 90 ? 1.439 -11.962 -6.150 1.00 92.94 90 LYS A CA 1
ATOM 719 C C . LYS A 1 90 ? 1.670 -11.347 -7.529 1.00 92.94 90 LYS A C 1
ATOM 721 O O . LYS A 1 90 ? 2.791 -11.403 -8.027 1.00 92.94 90 LYS A O 1
ATOM 726 N N . GLU A 1 91 ? 0.667 -10.669 -8.081 1.00 92.12 91 GLU A N 1
ATOM 727 C CA . GLU A 1 91 ? 0.770 -9.985 -9.376 1.00 92.12 91 GLU A CA 1
ATOM 728 C C . GLU A 1 91 ? 1.887 -8.930 -9.384 1.00 92.12 91 GLU A C 1
ATOM 730 O O . GLU A 1 91 ? 2.685 -8.865 -10.323 1.00 92.12 91 GLU A O 1
ATOM 735 N N . LEU A 1 92 ? 1.994 -8.121 -8.321 1.00 92.75 92 LEU A N 1
ATOM 736 C CA . LEU A 1 92 ? 3.067 -7.133 -8.201 1.00 92.75 92 LEU A CA 1
ATOM 737 C C . LEU A 1 92 ? 4.441 -7.797 -8.109 1.00 92.75 92 LEU A C 1
ATOM 739 O O . LEU A 1 92 ? 5.371 -7.350 -8.778 1.00 92.75 92 LEU A O 1
ATOM 743 N N . ARG A 1 93 ? 4.584 -8.871 -7.325 1.00 95.19 93 ARG A N 1
ATOM 744 C CA . ARG A 1 93 ? 5.843 -9.620 -7.228 1.00 95.19 93 ARG A CA 1
ATOM 745 C C . ARG A 1 93 ? 6.290 -10.132 -8.594 1.00 95.19 93 ARG A C 1
ATOM 747 O O . ARG A 1 93 ? 7.418 -9.861 -9.002 1.00 95.19 93 ARG A O 1
ATOM 754 N N . GLU A 1 94 ? 5.399 -10.797 -9.322 1.00 94.44 94 GLU A N 1
ATOM 755 C CA . GLU A 1 94 ? 5.686 -11.327 -10.659 1.00 94.44 94 GLU A CA 1
ATOM 756 C C . GLU A 1 94 ? 6.095 -10.218 -11.641 1.00 94.44 94 GLU A C 1
ATOM 758 O O . GLU A 1 94 ? 7.046 -10.375 -12.418 1.00 94.44 94 GLU A O 1
ATOM 763 N N . ALA A 1 95 ? 5.419 -9.065 -11.583 1.00 93.12 95 ALA A N 1
ATOM 764 C CA . ALA A 1 95 ? 5.750 -7.908 -12.406 1.00 93.12 95 ALA A CA 1
ATOM 765 C C . ALA A 1 95 ? 7.149 -7.350 -12.088 1.00 93.12 95 ALA A C 1
ATOM 767 O O . ALA A 1 95 ? 7.944 -7.125 -13.007 1.00 93.12 95 ALA A O 1
ATOM 768 N N . LEU A 1 96 ? 7.478 -7.167 -10.805 1.00 93.88 96 LEU A N 1
ATOM 769 C CA . LEU A 1 96 ? 8.784 -6.666 -10.362 1.00 93.88 96 LEU A CA 1
ATOM 770 C C . LEU A 1 96 ? 9.920 -7.642 -10.707 1.00 93.88 96 LEU A C 1
ATOM 772 O O . LEU A 1 96 ? 10.984 -7.218 -11.169 1.00 93.88 96 LEU A O 1
ATOM 776 N N . GLU A 1 97 ? 9.698 -8.948 -10.558 1.00 93.31 97 GLU A N 1
ATOM 777 C CA . GLU A 1 97 ? 10.661 -9.987 -10.943 1.00 93.31 97 GLU A CA 1
ATOM 778 C C . GLU A 1 97 ? 10.916 -10.000 -12.453 1.00 93.31 97 GLU A C 1
ATOM 780 O O . GLU A 1 97 ? 12.056 -10.138 -12.907 1.00 93.31 97 GLU A O 1
ATOM 785 N N . ARG A 1 98 ? 9.867 -9.828 -13.264 1.00 91.56 98 ARG A N 1
ATOM 786 C CA . ARG A 1 98 ? 10.014 -9.718 -14.718 1.00 91.56 98 ARG A CA 1
ATOM 787 C C . ARG A 1 98 ? 10.768 -8.449 -15.118 1.00 91.56 98 ARG A C 1
ATOM 789 O O . ARG A 1 98 ? 11.664 -8.533 -15.955 1.00 91.56 98 ARG A O 1
ATOM 796 N N . LEU A 1 99 ? 10.467 -7.305 -14.502 1.00 90.88 99 LEU A N 1
ATOM 797 C CA . LEU A 1 99 ? 11.198 -6.053 -14.741 1.00 90.88 99 LEU A CA 1
ATOM 798 C C . LEU A 1 99 ? 12.676 -6.165 -14.354 1.00 90.88 99 LEU A C 1
ATOM 800 O O . LEU A 1 99 ? 13.540 -5.663 -15.071 1.00 90.88 99 LEU A O 1
ATOM 804 N N . THR A 1 100 ? 12.969 -6.853 -13.253 1.00 90.81 100 THR A N 1
ATOM 805 C CA . THR A 1 100 ? 14.341 -7.097 -12.793 1.00 90.81 100 THR A CA 1
ATOM 806 C C . THR A 1 100 ? 15.125 -7.964 -13.779 1.00 90.81 100 THR A C 1
ATOM 808 O O . THR A 1 100 ? 16.267 -7.644 -14.101 1.00 90.81 100 THR A O 1
ATOM 811 N N . ARG A 1 101 ? 14.514 -9.030 -14.315 1.00 88.25 101 ARG A N 1
ATOM 812 C CA . ARG A 1 101 ? 15.151 -9.882 -15.338 1.00 88.25 101 ARG A CA 1
ATOM 813 C C . ARG A 1 101 ? 15.487 -9.104 -16.609 1.00 88.25 101 ARG A C 1
ATOM 815 O O . ARG A 1 101 ? 16.609 -9.181 -17.094 1.00 88.25 101 ARG A O 1
ATOM 822 N N . LEU A 1 102 ? 14.560 -8.268 -17.084 1.00 84.56 102 LEU A N 1
ATOM 823 C CA . LEU A 1 102 ? 14.788 -7.417 -18.259 1.00 84.56 102 LEU A CA 1
ATOM 824 C C . LEU A 1 102 ? 15.972 -6.455 -18.078 1.00 84.56 102 LEU A C 1
ATOM 826 O O . LEU A 1 102 ? 16.690 -6.192 -19.041 1.00 84.56 102 LEU A O 1
ATOM 830 N N . ALA A 1 103 ? 16.203 -5.961 -16.856 1.00 80.75 103 ALA A N 1
ATOM 831 C CA . ALA A 1 103 ? 17.361 -5.122 -16.552 1.00 80.75 103 ALA A CA 1
ATOM 832 C C . ALA A 1 103 ? 18.696 -5.878 -16.680 1.00 80.75 103 ALA A C 1
ATOM 834 O O . ALA A 1 103 ? 19.687 -5.281 -17.096 1.00 80.75 103 ALA A O 1
ATOM 835 N N . GLY A 1 104 ? 18.721 -7.167 -16.321 1.00 74.50 104 GLY A N 1
ATOM 836 C CA . GLY A 1 104 ? 19.912 -8.020 -16.385 1.00 74.50 104 GLY A CA 1
ATOM 837 C C . GLY A 1 104 ? 20.251 -8.501 -17.796 1.00 74.50 104 GLY A C 1
ATOM 838 O O . GLY A 1 104 ? 21.425 -8.566 -18.152 1.00 74.50 104 GLY A O 1
ATOM 839 N N . ASP A 1 105 ? 19.234 -8.766 -18.615 1.00 75.19 105 ASP A N 1
ATOM 840 C CA . ASP A 1 105 ? 19.407 -9.374 -19.942 1.00 75.19 105 ASP A CA 1
ATOM 841 C C . ASP A 1 105 ? 19.657 -8.345 -21.065 1.00 75.19 105 ASP A C 1
ATOM 843 O O . ASP A 1 105 ? 19.754 -8.709 -22.237 1.00 75.19 105 ASP A O 1
ATOM 847 N N . GLY A 1 106 ? 19.714 -7.044 -20.743 1.00 64.94 106 GLY A N 1
ATOM 848 C CA . GLY A 1 106 ? 19.745 -5.971 -21.749 1.00 64.94 106 GLY A CA 1
ATOM 849 C C . GLY A 1 106 ? 18.479 -5.932 -22.617 1.00 64.94 106 GLY A C 1
ATOM 850 O O . GLY A 1 106 ? 18.502 -5.420 -23.737 1.00 64.94 106 GLY A O 1
ATOM 851 N N . GLY A 1 107 ? 17.385 -6.515 -22.115 1.00 66.00 107 GLY A N 1
ATOM 852 C CA . GLY A 1 107 ? 16.129 -6.668 -22.832 1.00 66.00 107 GLY A CA 1
ATOM 853 C C . GLY A 1 107 ? 15.427 -5.331 -23.048 1.00 66.00 107 GLY A C 1
ATOM 854 O O . GLY A 1 107 ? 15.463 -4.439 -22.200 1.00 66.00 107 GLY A O 1
ATOM 855 N N . ASN A 1 108 ? 14.749 -5.198 -24.188 1.00 74.25 108 ASN A N 1
ATOM 856 C CA . ASN A 1 108 ? 13.967 -4.003 -24.475 1.00 74.25 108 ASN A CA 1
ATOM 857 C C . ASN A 1 108 ? 12.675 -4.011 -23.640 1.00 74.25 108 ASN A C 1
ATOM 859 O O . ASN A 1 108 ? 11.953 -5.011 -23.608 1.00 74.25 108 ASN A O 1
ATOM 863 N N . LEU A 1 109 ? 12.382 -2.905 -22.956 1.00 80.31 109 LEU A N 1
ATOM 864 C CA . LEU A 1 109 ? 11.145 -2.747 -22.193 1.00 80.31 109 LEU A CA 1
ATOM 865 C C . LEU A 1 109 ? 9.977 -2.557 -23.164 1.00 80.31 109 LEU A C 1
ATOM 867 O O . LEU A 1 109 ? 9.904 -1.548 -23.861 1.00 80.31 109 LEU A O 1
ATOM 871 N N . ASP A 1 110 ? 9.045 -3.509 -23.189 1.00 87.81 110 ASP A N 1
ATOM 872 C CA . ASP A 1 110 ? 7.769 -3.322 -23.878 1.00 87.81 110 ASP A CA 1
ATOM 873 C C . ASP A 1 110 ? 6.960 -2.236 -23.151 1.00 87.81 110 ASP A C 1
ATOM 875 O O . ASP A 1 110 ? 6.418 -2.463 -22.065 1.00 87.81 110 ASP A O 1
ATOM 879 N N . GLY A 1 111 ? 6.897 -1.047 -23.758 1.00 88.00 111 GLY A N 1
ATOM 880 C CA . GLY A 1 111 ? 6.203 0.114 -23.208 1.00 88.00 111 GLY A CA 1
ATOM 881 C C . GLY A 1 111 ? 4.709 -0.123 -22.981 1.00 88.00 111 GLY A C 1
ATOM 882 O O . GLY A 1 111 ? 4.176 0.308 -21.959 1.00 88.00 111 GLY A O 1
ATOM 883 N N . LYS A 1 112 ? 4.040 -0.896 -23.851 1.00 90.62 112 LYS A N 1
ATOM 884 C CA . LYS A 1 112 ? 2.609 -1.213 -23.690 1.00 90.62 112 LYS A CA 1
ATOM 885 C C . LYS A 1 112 ? 2.386 -2.125 -22.497 1.00 90.62 112 LYS A C 1
ATOM 887 O O . LYS A 1 112 ? 1.474 -1.896 -21.701 1.00 90.62 112 LYS A O 1
ATOM 892 N N . TRP A 1 113 ? 3.230 -3.145 -22.354 1.00 91.00 113 TRP A N 1
ATOM 893 C CA . TRP A 1 113 ? 3.177 -4.021 -21.190 1.00 91.00 113 TRP A CA 1
ATOM 894 C C . TRP A 1 113 ? 3.476 -3.244 -19.901 1.00 91.00 113 TRP A C 1
ATOM 896 O O . TRP A 1 113 ? 2.701 -3.333 -18.950 1.00 91.00 113 TRP A O 1
ATOM 906 N N . LEU A 1 114 ? 4.524 -2.418 -19.876 1.00 91.50 114 LEU A N 1
ATOM 907 C CA . LEU A 1 114 ? 4.857 -1.590 -18.714 1.00 91.50 114 LEU A CA 1
ATOM 908 C C . LEU A 1 114 ? 3.717 -0.631 -18.343 1.00 91.50 114 LEU A C 1
ATOM 910 O O . LEU A 1 114 ? 3.350 -0.539 -17.172 1.00 91.50 114 LEU A O 1
ATOM 914 N N . ALA A 1 115 ? 3.118 0.043 -19.324 1.00 93.25 115 ALA A N 1
ATOM 915 C CA . ALA A 1 115 ? 1.975 0.911 -19.087 1.00 93.25 115 ALA A CA 1
ATOM 916 C C . ALA A 1 115 ? 0.789 0.139 -18.489 1.00 93.25 115 ALA A C 1
ATOM 918 O O . ALA A 1 115 ? 0.155 0.627 -17.554 1.00 93.25 115 ALA A O 1
ATOM 919 N N . SER A 1 116 ? 0.534 -1.094 -18.944 1.00 93.06 116 SER A N 1
ATOM 920 C CA . SER A 1 116 ? -0.506 -1.944 -18.352 1.00 93.06 116 SER A CA 1
ATOM 921 C C . SER A 1 116 ? -0.236 -2.258 -16.875 1.00 93.06 116 SER A C 1
ATOM 923 O O . SER A 1 116 ? -1.142 -2.133 -16.056 1.00 93.06 116 SER A O 1
ATOM 925 N N . ILE A 1 117 ? 1.015 -2.558 -16.504 1.00 92.69 117 ILE A N 1
ATOM 926 C CA . ILE A 1 117 ? 1.407 -2.804 -15.109 1.00 92.69 117 ILE A CA 1
ATOM 927 C C . ILE A 1 117 ? 1.169 -1.553 -14.253 1.00 92.69 117 ILE A C 1
ATOM 929 O O . ILE A 1 117 ? 0.567 -1.637 -13.182 1.00 92.69 117 ILE A O 1
ATOM 933 N N . LEU A 1 118 ? 1.586 -0.383 -14.743 1.00 94.50 118 LEU A N 1
ATOM 934 C CA . LEU A 1 118 ? 1.400 0.887 -14.038 1.00 94.50 118 LEU A CA 1
ATOM 935 C C . LEU A 1 118 ? -0.088 1.211 -13.840 1.00 94.50 118 LEU A C 1
ATOM 937 O O . LEU A 1 118 ? -0.494 1.601 -12.748 1.00 94.50 118 LEU A O 1
ATOM 941 N N . LEU A 1 119 ? -0.921 0.991 -14.860 1.00 95.12 119 LEU A N 1
ATOM 942 C CA . LEU A 1 119 ? -2.365 1.220 -14.777 1.00 95.12 119 LEU A CA 1
ATOM 943 C C . LEU A 1 119 ? -3.082 0.192 -13.886 1.00 95.12 119 LEU A C 1
ATOM 945 O O . LEU A 1 119 ? -4.086 0.526 -13.254 1.00 95.12 119 LEU A O 1
ATOM 949 N N . ASN A 1 120 ? -2.585 -1.043 -13.790 1.00 93.38 120 ASN A N 1
ATOM 950 C CA . ASN A 1 120 ? -3.090 -2.020 -12.822 1.00 93.38 120 ASN A CA 1
ATOM 951 C C . ASN A 1 120 ? -2.801 -1.561 -11.383 1.00 93.38 120 ASN A C 1
ATOM 953 O O . ASN A 1 120 ? -3.680 -1.643 -10.520 1.00 93.38 120 ASN A O 1
ATOM 957 N N . ALA A 1 121 ? -1.608 -1.011 -11.134 1.00 93.19 121 ALA A N 1
ATOM 958 C CA . ALA A 1 121 ? -1.258 -0.429 -9.840 1.00 93.19 121 ALA A CA 1
ATOM 959 C C . ALA A 1 121 ? -2.134 0.793 -9.503 1.00 93.19 121 ALA A C 1
ATOM 961 O O . ALA A 1 121 ? -2.596 0.912 -8.372 1.00 93.19 121 ALA A O 1
ATOM 962 N N . VAL A 1 122 ? -2.450 1.650 -10.482 1.00 96.56 122 VAL A N 1
ATOM 963 C CA . VAL A 1 122 ? -3.398 2.773 -10.316 1.00 96.56 122 VAL A CA 1
ATOM 964 C C . VAL A 1 122 ? -4.765 2.286 -9.829 1.00 96.56 122 VAL A C 1
ATOM 966 O O . VAL A 1 122 ? -5.260 2.777 -8.817 1.00 96.56 122 VAL A O 1
ATOM 969 N N . ARG A 1 123 ? -5.347 1.267 -10.478 1.00 95.38 123 ARG A N 1
ATOM 970 C CA . ARG A 1 123 ? -6.647 0.702 -10.060 1.00 95.38 123 ARG A CA 1
ATOM 971 C C . ARG A 1 123 ? -6.603 0.099 -8.658 1.00 95.38 123 ARG A C 1
ATOM 973 O O . ARG A 1 123 ? -7.553 0.224 -7.891 1.00 95.38 123 ARG A O 1
ATOM 980 N N . SER A 1 124 ? -5.486 -0.536 -8.325 1.00 93.25 124 SER A N 1
ATOM 981 C CA . SER A 1 124 ? -5.242 -1.103 -7.001 1.00 93.25 124 SER A CA 1
ATOM 982 C C . SER A 1 124 ? -5.177 -0.024 -5.917 1.00 93.25 124 SER A C 1
ATOM 984 O O . SER A 1 124 ? -5.752 -0.182 -4.840 1.00 93.25 124 SER A O 1
ATOM 986 N N . ILE A 1 125 ? -4.517 1.097 -6.221 1.00 95.75 125 ILE A N 1
ATOM 987 C CA . ILE A 1 125 ? -4.453 2.266 -5.344 1.00 95.75 125 ILE A CA 1
ATOM 988 C C . ILE A 1 125 ? -5.846 2.870 -5.143 1.00 95.75 125 ILE A C 1
ATOM 990 O O . ILE A 1 125 ? -6.203 3.166 -4.007 1.00 95.75 125 ILE A O 1
ATOM 994 N N . ASP A 1 126 ? -6.648 3.007 -6.201 1.00 96.62 126 ASP A N 1
ATOM 995 C CA . ASP A 1 126 ? -8.017 3.525 -6.091 1.00 96.62 126 ASP A CA 1
ATOM 996 C C . ASP A 1 126 ? -8.883 2.671 -5.161 1.00 96.62 126 ASP A C 1
ATOM 998 O O . ASP A 1 126 ? -9.571 3.201 -4.283 1.00 96.62 126 ASP A O 1
ATOM 1002 N N . LEU A 1 127 ? -8.805 1.344 -5.307 1.00 94.12 127 LEU A N 1
ATOM 1003 C CA . LEU A 1 127 ? -9.533 0.412 -4.452 1.00 94.12 127 LEU A CA 1
ATOM 1004 C C . LEU A 1 127 ? -9.102 0.545 -2.984 1.00 94.12 127 LEU A C 1
ATOM 1006 O O . LEU A 1 127 ? -9.949 0.694 -2.100 1.00 94.12 127 LEU A O 1
ATOM 1010 N N . ALA A 1 128 ? -7.791 0.543 -2.723 1.00 94.25 128 ALA A N 1
ATOM 1011 C CA . ALA A 1 128 ? -7.246 0.705 -1.377 1.00 94.25 128 ALA A CA 1
ATOM 1012 C C . ALA A 1 128 ? -7.649 2.053 -0.757 1.00 94.25 128 ALA A C 1
ATOM 1014 O O . ALA A 1 128 ? -8.156 2.092 0.363 1.00 94.25 128 ALA A O 1
ATOM 1015 N N . SER A 1 129 ? -7.496 3.153 -1.498 1.00 97.12 129 SER A N 1
ATOM 1016 C CA . SER A 1 129 ? -7.910 4.492 -1.071 1.00 97.12 129 SER A CA 1
ATOM 1017 C C . SER A 1 129 ? -9.402 4.553 -0.738 1.00 97.12 129 SER A C 1
ATOM 1019 O O . SER A 1 129 ? -9.777 5.204 0.239 1.00 97.12 129 SER A O 1
ATOM 1021 N N . GLY A 1 130 ? -10.253 3.865 -1.504 1.00 96.12 130 GLY A N 1
ATOM 1022 C CA . GLY A 1 130 ? -11.685 3.748 -1.228 1.00 96.12 130 GLY A CA 1
ATOM 1023 C C . GLY A 1 130 ? -11.971 3.090 0.124 1.00 96.12 130 GLY A C 1
ATOM 1024 O O . GLY A 1 130 ? -12.652 3.682 0.962 1.00 96.12 130 GLY A O 1
ATOM 1025 N N . PHE A 1 131 ? -11.391 1.912 0.377 1.00 94.50 131 PHE A N 1
ATOM 1026 C CA . PHE A 1 131 ? -11.553 1.213 1.658 1.00 94.50 131 PHE A CA 1
ATOM 1027 C C . PHE A 1 131 ? -11.021 2.024 2.843 1.00 94.50 131 PHE A C 1
ATOM 1029 O O . PHE A 1 131 ? -11.695 2.143 3.864 1.00 94.50 131 PHE A O 1
ATOM 1036 N N . ILE A 1 132 ? -9.851 2.650 2.698 1.00 96.44 132 ILE A N 1
ATOM 1037 C CA . ILE A 1 132 ? -9.245 3.455 3.765 1.00 96.44 132 ILE A CA 1
ATOM 1038 C C . ILE A 1 132 ? -10.122 4.661 4.122 1.00 96.44 132 ILE A C 1
ATOM 1040 O O . ILE A 1 132 ? -10.251 4.992 5.300 1.00 96.44 132 ILE A O 1
ATOM 1044 N N . ARG A 1 133 ? -10.763 5.305 3.135 1.00 97.44 133 ARG A N 1
ATOM 1045 C CA . ARG A 1 133 ? -11.715 6.403 3.387 1.00 97.44 133 ARG A CA 1
ATOM 1046 C C . ARG A 1 133 ? -12.933 5.924 4.179 1.00 97.44 133 ARG A C 1
ATOM 1048 O O . ARG A 1 133 ? -13.334 6.611 5.114 1.00 97.44 133 ARG A O 1
ATOM 1055 N N . ILE A 1 134 ? -13.477 4.750 3.854 1.00 95.81 134 ILE A N 1
ATOM 1056 C CA . ILE A 1 134 ? -14.592 4.146 4.604 1.00 95.81 134 ILE A CA 1
ATOM 1057 C C . ILE A 1 134 ? -14.160 3.853 6.048 1.00 95.81 134 ILE A C 1
ATOM 1059 O O . ILE A 1 134 ? -14.836 4.254 6.993 1.00 95.81 134 ILE A O 1
ATOM 1063 N N . PHE A 1 135 ? -12.999 3.223 6.241 1.00 95.94 135 PHE A N 1
ATOM 1064 C CA . PHE A 1 135 ? -12.468 2.927 7.576 1.00 95.94 135 PHE A CA 1
ATOM 1065 C C . PHE A 1 135 ? -12.211 4.195 8.398 1.00 95.94 135 PHE A C 1
ATOM 1067 O O . PHE A 1 135 ? -12.560 4.247 9.574 1.00 95.94 135 PHE A O 1
ATOM 1074 N N . SER A 1 136 ? -11.666 5.241 7.773 1.00 96.31 136 SER A N 1
ATOM 1075 C CA . SER A 1 136 ? -11.472 6.563 8.381 1.00 96.31 136 SER A CA 1
ATOM 1076 C C . SER A 1 136 ? -12.790 7.154 8.898 1.00 96.31 136 SER A C 1
ATOM 1078 O O . SER A 1 136 ? -12.842 7.601 10.043 1.00 96.31 136 SER A O 1
ATOM 1080 N N . GLN A 1 137 ? -13.875 7.068 8.123 1.00 94.94 137 GLN A N 1
ATOM 1081 C CA . GLN A 1 137 ? -15.201 7.537 8.545 1.00 94.94 137 GLN A CA 1
ATOM 1082 C C . GLN A 1 137 ? -15.769 6.727 9.721 1.00 94.94 137 GLN A C 1
ATOM 1084 O O . GLN A 1 137 ? -16.281 7.310 10.678 1.00 94.94 137 GLN A O 1
ATOM 1089 N N . ILE A 1 138 ? -15.641 5.394 9.690 1.00 95.06 138 ILE A N 1
ATOM 1090 C CA . ILE A 1 138 ? -16.104 4.517 10.782 1.00 95.06 138 ILE A CA 1
ATOM 1091 C C . ILE A 1 138 ? -15.354 4.826 12.087 1.00 95.06 138 ILE A C 1
ATOM 1093 O O . ILE A 1 138 ? -15.963 4.871 13.158 1.00 95.06 138 ILE A O 1
ATOM 1097 N N . LEU A 1 139 ? -14.042 5.069 12.001 1.00 94.69 139 LEU A N 1
ATOM 1098 C CA . LEU A 1 139 ? -13.199 5.437 13.140 1.00 94.69 139 LEU A CA 1
ATOM 1099 C C . LEU A 1 139 ? -13.554 6.818 13.703 1.00 94.69 139 LEU A C 1
ATOM 1101 O O . LEU A 1 139 ? -13.620 6.985 14.921 1.00 94.69 139 LEU A O 1
ATOM 1105 N N . GLU A 1 140 ? -13.820 7.803 12.843 1.00 93.56 140 GLU A N 1
ATOM 1106 C CA . GLU A 1 140 ? 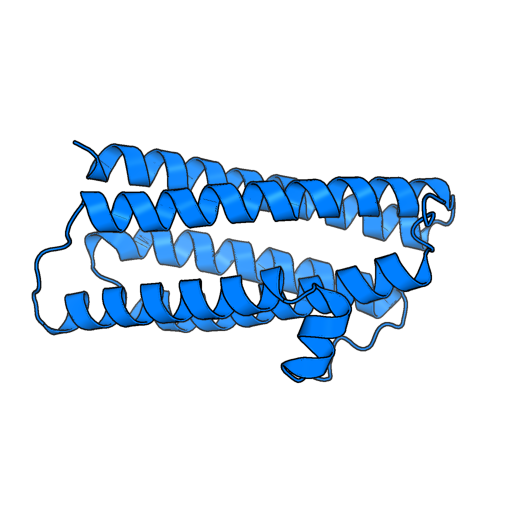-14.266 9.135 13.273 1.00 93.56 140 GLU A CA 1
ATOM 1107 C C . GLU A 1 140 ? -15.602 9.091 14.010 1.00 93.56 140 GLU A C 1
ATOM 1109 O O . GLU A 1 140 ? -15.747 9.743 15.049 1.00 93.56 140 GLU A O 1
ATOM 1114 N N . ALA A 1 141 ? -16.542 8.273 13.529 1.00 93.56 141 ALA A N 1
ATOM 1115 C CA . ALA A 1 141 ? -17.858 8.108 14.137 1.00 93.56 141 ALA A CA 1
ATOM 1116 C C . ALA A 1 141 ? -17.794 7.580 15.582 1.00 93.56 141 ALA A C 1
ATOM 1118 O O . ALA A 1 141 ? -18.714 7.819 16.362 1.00 93.56 141 ALA A O 1
ATOM 1119 N N . GLN A 1 142 ? -16.694 6.927 15.981 1.00 93.06 142 GLN A N 1
ATOM 1120 C CA . GLN A 1 142 ? -16.511 6.458 17.358 1.00 93.06 142 GLN A CA 1
ATOM 1121 C C . GLN A 1 142 ? -16.314 7.600 18.371 1.00 93.06 142 GLN A C 1
ATOM 1123 O O . GLN A 1 142 ? -16.422 7.375 19.576 1.00 93.06 142 GLN A O 1
ATOM 1128 N N . GLY A 1 143 ? -15.937 8.808 17.931 1.00 90.31 143 GLY A N 1
ATOM 1129 C CA . GLY A 1 143 ? -15.736 9.988 18.788 1.00 90.31 143 GLY A CA 1
ATOM 1130 C C . GLY A 1 143 ? -14.527 9.939 19.740 1.00 90.31 143 GLY A C 1
ATOM 1131 O O . GLY A 1 143 ? -14.128 10.974 20.293 1.00 90.31 143 GLY A O 1
ATOM 1132 N N . LYS A 1 144 ? -13.884 8.778 19.912 1.00 92.62 144 LYS A N 1
ATOM 1133 C CA . LYS A 1 144 ? -12.737 8.627 20.815 1.00 92.62 144 LYS A CA 1
ATOM 1134 C C . LYS A 1 144 ? -11.455 9.250 20.235 1.00 92.62 144 LYS A C 1
ATOM 1136 O O . LYS A 1 144 ? -11.238 9.172 19.021 1.00 92.62 144 LYS A O 1
ATOM 1141 N N . PRO A 1 145 ? -10.612 9.905 21.057 1.00 93.75 145 PRO A N 1
ATOM 1142 C CA . PRO A 1 145 ? -9.387 10.562 20.590 1.00 93.75 145 PRO A CA 1
ATOM 1143 C C . PRO A 1 145 ? -8.442 9.650 19.795 1.00 93.75 145 PRO A C 1
ATOM 1145 O O . PRO A 1 145 ? -7.906 10.061 18.769 1.00 93.75 145 PRO A O 1
ATOM 1148 N N . GLU A 1 146 ? -8.274 8.408 20.233 1.00 92.88 146 GLU A N 1
ATOM 1149 C CA . GLU A 1 146 ? -7.375 7.425 19.635 1.00 92.88 146 GLU A CA 1
ATOM 1150 C C . GLU A 1 146 ? -7.802 7.020 18.211 1.00 92.88 146 GLU A C 1
ATOM 1152 O O . GLU A 1 146 ? -6.964 6.925 17.311 1.00 92.88 146 GLU A O 1
ATOM 1157 N N . TYR A 1 147 ? -9.108 6.898 17.956 1.00 95.06 147 TYR A N 1
ATOM 1158 C CA . TYR A 1 147 ? -9.638 6.595 16.623 1.00 95.06 147 TYR A CA 1
ATOM 1159 C C . TYR A 1 147 ? -9.639 7.815 15.702 1.00 95.06 147 TYR A C 1
ATOM 1161 O O . TYR A 1 147 ? -9.392 7.676 14.506 1.00 95.06 147 TYR A O 1
ATOM 1169 N N . ARG A 1 148 ? -9.812 9.026 16.249 1.00 94.19 148 ARG A N 1
ATOM 1170 C CA . ARG A 1 148 ? -9.611 10.271 15.488 1.00 94.19 148 ARG A CA 1
ATOM 1171 C C . ARG A 1 148 ? -8.164 10.428 15.029 1.00 94.19 148 ARG A C 1
ATOM 1173 O O . ARG A 1 148 ? -7.927 10.819 13.888 1.00 94.19 148 ARG A O 1
ATOM 1180 N N . GLN A 1 149 ? -7.200 10.088 15.886 1.00 93.81 149 GLN A N 1
ATOM 1181 C CA . GLN A 1 149 ? -5.791 10.090 15.500 1.00 93.81 149 GLN A CA 1
ATOM 1182 C C . GLN A 1 149 ? -5.520 9.071 14.385 1.00 93.81 149 GLN A C 1
ATOM 1184 O O . GLN A 1 149 ? -4.871 9.417 13.399 1.00 93.81 149 GLN A O 1
ATOM 1189 N N . LEU A 1 150 ? -6.034 7.841 14.506 1.00 96.06 150 LEU A N 1
ATOM 1190 C CA . LEU A 1 150 ? -5.895 6.845 13.444 1.00 96.06 150 LEU A CA 1
ATOM 1191 C C . LEU A 1 150 ? -6.547 7.325 12.139 1.00 96.06 150 LEU A C 1
ATOM 1193 O O . LEU A 1 150 ? -5.913 7.237 11.093 1.00 96.06 150 LEU A O 1
ATOM 1197 N N . SER A 1 151 ? -7.748 7.910 12.189 1.00 96.75 151 SER A N 1
ATOM 1198 C CA . SER A 1 151 ? -8.403 8.485 11.006 1.00 96.75 151 SER A CA 1
ATOM 1199 C C . SER A 1 151 ? -7.533 9.537 10.309 1.00 96.75 151 SER A C 1
ATOM 1201 O O . SER A 1 151 ? -7.346 9.483 9.094 1.00 96.75 151 SER A O 1
ATOM 1203 N N . PHE A 1 152 ? -6.920 10.451 11.066 1.00 95.88 152 PHE A N 1
ATOM 1204 C CA . PHE A 1 152 ? -5.996 11.440 10.507 1.00 95.88 152 PHE A CA 1
ATOM 1205 C C . PHE A 1 152 ? -4.806 10.785 9.779 1.00 95.88 152 PHE A C 1
ATOM 1207 O O . PHE A 1 152 ? -4.407 11.224 8.693 1.00 95.88 152 PHE A O 1
ATOM 1214 N N . ILE A 1 153 ? -4.257 9.706 10.346 1.00 97.12 153 ILE A N 1
ATOM 1215 C CA . ILE A 1 153 ? -3.196 8.926 9.699 1.00 97.12 153 ILE A CA 1
ATOM 1216 C C . ILE A 1 153 ? -3.715 8.274 8.416 1.00 97.12 153 ILE A C 1
ATOM 1218 O O . ILE A 1 153 ? -3.069 8.404 7.381 1.00 97.12 153 ILE A O 1
ATOM 1222 N N . LEU A 1 154 ? -4.900 7.662 8.431 1.00 97.81 154 LEU A N 1
ATOM 1223 C CA . LEU A 1 154 ? -5.514 7.064 7.241 1.00 97.81 154 LEU A CA 1
ATOM 1224 C C . LEU A 1 154 ? -5.746 8.088 6.121 1.00 97.81 154 LEU A C 1
ATOM 1226 O O . LEU A 1 154 ? -5.447 7.814 4.960 1.00 97.81 154 LEU A O 1
ATOM 1230 N N . GLN A 1 155 ? -6.194 9.298 6.451 1.00 97.25 155 GLN A N 1
ATOM 1231 C CA . GLN A 1 155 ? -6.327 10.386 5.478 1.00 97.25 155 GLN A CA 1
ATOM 1232 C C . GLN A 1 155 ? -4.975 10.807 4.891 1.00 97.25 155 GLN A C 1
ATOM 1234 O O . GLN A 1 155 ? -4.886 11.128 3.705 1.00 97.25 155 GLN A O 1
ATOM 1239 N N . THR A 1 156 ? -3.916 10.796 5.704 1.00 97.06 156 THR A N 1
ATOM 1240 C CA . THR A 1 156 ? -2.547 11.055 5.238 1.00 97.06 156 THR A CA 1
ATOM 1241 C C . THR A 1 156 ? -2.075 9.949 4.294 1.00 97.06 156 THR A C 1
ATOM 1243 O O . THR A 1 156 ? -1.586 10.252 3.209 1.00 97.06 156 THR A O 1
ATOM 1246 N N . VAL A 1 157 ? -2.328 8.683 4.640 1.00 97.56 157 VAL A N 1
ATOM 1247 C CA . VAL A 1 157 ? -2.037 7.528 3.778 1.00 97.56 157 VAL A CA 1
ATOM 1248 C C . VAL A 1 157 ? -2.740 7.651 2.428 1.00 97.56 157 VAL A C 1
ATOM 1250 O O . VAL A 1 157 ? -2.098 7.467 1.399 1.00 97.56 157 VAL A O 1
ATOM 1253 N N . VAL A 1 158 ? -4.022 8.027 2.403 1.00 98.06 158 VAL A N 1
ATOM 1254 C CA . VAL A 1 158 ? -4.757 8.253 1.147 1.00 98.06 158 VAL A CA 1
ATOM 1255 C C . VAL A 1 158 ? -4.074 9.323 0.295 1.00 98.06 158 VAL A C 1
ATOM 1257 O O . VAL A 1 158 ? -3.848 9.099 -0.889 1.00 98.06 158 VAL A O 1
ATOM 1260 N N . ARG A 1 159 ? -3.681 10.465 0.875 1.00 97.88 159 ARG A N 1
ATOM 1261 C CA . ARG A 1 159 ? -2.943 11.504 0.127 1.00 97.88 159 ARG A CA 1
ATOM 1262 C C . ARG A 1 159 ? -1.622 10.973 -0.419 1.00 97.88 159 ARG A C 1
ATOM 1264 O O . ARG A 1 159 ? -1.235 11.320 -1.535 1.00 97.88 159 ARG A O 1
ATOM 1271 N N . ASP A 1 160 ? -0.934 10.134 0.351 1.00 97.44 160 ASP A N 1
ATOM 1272 C CA . ASP A 1 160 ? 0.326 9.561 -0.092 1.00 97.44 160 ASP A CA 1
ATOM 1273 C C . ASP A 1 160 ? 0.150 8.576 -1.248 1.00 97.44 160 ASP A C 1
ATOM 1275 O O . ASP A 1 160 ? 0.946 8.608 -2.193 1.00 97.44 160 ASP A O 1
ATOM 1279 N N . LEU A 1 161 ? -0.913 7.774 -1.207 1.00 97.44 161 LEU A N 1
ATOM 1280 C CA . LEU A 1 161 ? -1.326 6.882 -2.282 1.00 97.44 161 LEU A CA 1
ATOM 1281 C C . LEU A 1 161 ? -1.704 7.653 -3.557 1.00 97.44 161 LEU A C 1
ATOM 1283 O O . LEU A 1 161 ? -1.239 7.285 -4.632 1.00 97.44 161 LEU A O 1
ATOM 1287 N N . GLU A 1 162 ? -2.442 8.764 -3.457 1.00 97.81 162 GLU A N 1
ATOM 1288 C CA . GLU A 1 162 ? -2.778 9.611 -4.620 1.00 97.81 162 GLU A CA 1
ATOM 1289 C C . GLU A 1 162 ? -1.528 10.179 -5.315 1.00 97.81 162 GLU A C 1
ATOM 1291 O O . GLU A 1 162 ? -1.470 10.281 -6.540 1.00 97.81 162 GLU A O 1
ATOM 1296 N N . ILE A 1 163 ? -0.477 10.501 -4.554 1.00 97.56 163 ILE A N 1
ATOM 1297 C CA . ILE A 1 163 ? 0.798 10.950 -5.133 1.00 97.56 163 ILE A CA 1
ATOM 1298 C C . ILE A 1 163 ? 1.489 9.813 -5.897 1.00 97.56 163 ILE A C 1
ATOM 1300 O O . ILE A 1 163 ? 2.068 10.048 -6.959 1.00 97.56 163 ILE A O 1
ATOM 1304 N N . ILE A 1 164 ? 1.442 8.582 -5.379 1.00 96.94 164 ILE A N 1
ATOM 1305 C CA . ILE A 1 164 ? 1.977 7.410 -6.088 1.00 96.94 164 ILE A CA 1
ATOM 1306 C C . ILE A 1 164 ? 1.171 7.164 -7.365 1.00 96.94 164 ILE A C 1
ATOM 1308 O O . ILE A 1 164 ? 1.771 6.980 -8.426 1.00 96.94 164 ILE A O 1
ATOM 1312 N N . LYS A 1 165 ? -0.161 7.215 -7.268 1.00 97.75 165 LYS A N 1
ATOM 1313 C CA . LYS A 1 165 ? -1.097 7.039 -8.380 1.00 97.75 165 LYS A CA 1
ATOM 1314 C C . LYS A 1 165 ? -0.808 8.010 -9.520 1.00 97.75 165 LYS A C 1
ATOM 1316 O O . LYS A 1 165 ? -0.516 7.565 -10.625 1.00 97.75 165 LYS A O 1
ATOM 1321 N N . SER A 1 166 ? -0.794 9.313 -9.234 1.00 97.81 166 SER A N 1
ATOM 1322 C CA . SER A 1 166 ? -0.535 10.353 -10.238 1.00 97.81 166 SER A CA 1
ATOM 1323 C C . SER A 1 166 ? 0.789 10.114 -10.979 1.00 97.81 166 SER A C 1
ATOM 1325 O O . SER A 1 166 ? 0.854 10.152 -12.207 1.00 97.81 166 SER A O 1
ATOM 1327 N N . ARG A 1 167 ? 1.843 9.725 -10.250 1.00 96.25 167 ARG A N 1
ATOM 1328 C CA . ARG A 1 167 ? 3.145 9.392 -10.850 1.00 96.25 167 ARG A CA 1
ATOM 1329 C C . ARG A 1 167 ? 3.106 8.143 -11.730 1.00 96.25 167 ARG A C 1
ATOM 1331 O O . ARG A 1 167 ? 3.844 8.083 -12.710 1.00 96.25 167 ARG A O 1
ATOM 1338 N N . HIS A 1 168 ? 2.304 7.136 -11.381 1.00 96.25 168 HIS A N 1
ATOM 1339 C CA . HIS A 1 168 ? 2.121 5.950 -12.224 1.00 96.25 168 HIS A CA 1
ATOM 1340 C C . HIS A 1 168 ? 1.374 6.307 -13.514 1.00 96.25 168 HIS A C 1
ATOM 1342 O O . HIS A 1 168 ? 1.769 5.848 -14.581 1.00 96.25 168 HIS A O 1
ATOM 1348 N N . GLU A 1 169 ? 0.354 7.166 -13.445 1.00 96.88 169 GLU A N 1
ATOM 1349 C CA . GLU A 1 169 ? -0.386 7.656 -14.617 1.00 96.88 169 GLU A CA 1
ATOM 1350 C C . GLU A 1 169 ? 0.489 8.518 -15.540 1.00 96.88 169 GLU A C 1
ATOM 1352 O O . GLU A 1 169 ? 0.442 8.388 -16.764 1.00 96.88 169 GLU A O 1
ATOM 1357 N N . GLU A 1 170 ? 1.306 9.409 -14.974 1.00 95.12 170 GLU A N 1
ATOM 1358 C CA . GLU A 1 170 ? 2.312 10.177 -15.716 1.00 95.12 170 GLU A CA 1
ATOM 1359 C C . GLU A 1 170 ? 3.306 9.257 -16.422 1.00 95.12 170 GLU A C 1
ATOM 1361 O O . GLU A 1 170 ? 3.514 9.394 -17.627 1.00 95.12 170 GLU A O 1
ATOM 1366 N N . LEU A 1 171 ? 3.865 8.278 -15.706 1.00 93.69 171 LEU A N 1
ATOM 1367 C CA . LEU A 1 171 ? 4.829 7.349 -16.283 1.00 93.69 171 LEU A CA 1
ATOM 1368 C C . LEU A 1 171 ? 4.196 6.462 -17.364 1.00 93.69 171 LEU A C 1
ATOM 1370 O O . LEU A 1 171 ? 4.785 6.282 -18.424 1.00 93.69 171 LEU A O 1
ATOM 1374 N N . ALA A 1 172 ? 2.979 5.959 -17.144 1.00 94.12 172 ALA A N 1
ATOM 1375 C CA . ALA A 1 172 ? 2.269 5.135 -18.120 1.00 94.12 172 ALA A CA 1
ATOM 1376 C C . ALA A 1 172 ? 2.037 5.885 -19.438 1.00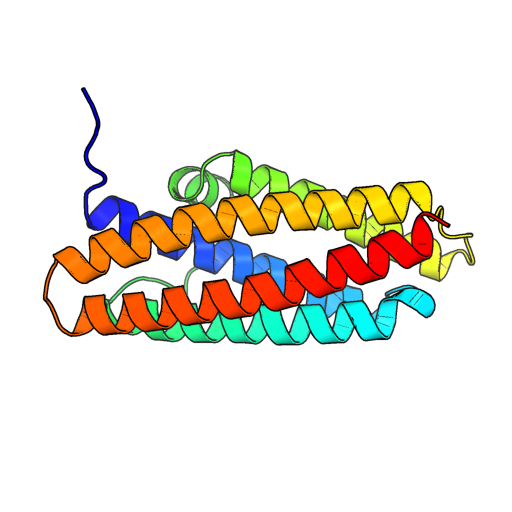 94.12 172 ALA A C 1
ATOM 1378 O O . ALA A 1 172 ? 2.200 5.303 -20.508 1.00 94.12 172 ALA A O 1
ATOM 1379 N N . ARG A 1 173 ? 1.723 7.188 -19.378 1.00 93.38 173 ARG A N 1
ATOM 1380 C CA . ARG A 1 173 ? 1.571 8.037 -20.571 1.00 93.38 173 ARG A CA 1
ATOM 1381 C C . ARG A 1 173 ? 2.862 8.164 -21.379 1.00 93.38 173 ARG A C 1
ATOM 1383 O O . ARG A 1 173 ? 2.785 8.205 -22.601 1.00 93.38 173 ARG A O 1
ATOM 1390 N N . LEU A 1 174 ? 4.025 8.177 -20.725 1.00 89.75 174 LEU A N 1
ATOM 1391 C CA . LEU A 1 174 ? 5.323 8.226 -21.410 1.00 89.75 174 LEU A CA 1
ATOM 1392 C C . LEU A 1 174 ? 5.636 6.935 -22.183 1.00 89.75 174 LEU A C 1
ATOM 1394 O O . LEU A 1 174 ? 6.317 6.995 -23.199 1.00 89.75 174 LEU A O 1
ATOM 1398 N N . PHE A 1 175 ? 5.134 5.786 -21.722 1.00 83.12 175 PHE A N 1
ATOM 1399 C CA . PHE A 1 175 ? 5.362 4.476 -22.349 1.00 83.12 175 PHE A CA 1
ATOM 1400 C C . PHE A 1 175 ? 4.226 4.009 -23.273 1.00 83.12 175 PHE A C 1
ATOM 1402 O O . PHE A 1 175 ? 4.367 2.995 -23.955 1.00 83.12 175 PHE A O 1
ATOM 1409 N N . HIS A 1 176 ? 3.109 4.739 -23.302 1.00 72.50 176 HIS A N 1
ATOM 1410 C CA . HIS A 1 176 ? 2.008 4.536 -24.247 1.00 72.50 176 HIS A CA 1
ATOM 1411 C C . HIS A 1 176 ? 2.242 5.186 -25.622 1.00 72.50 176 HIS A C 1
ATOM 1413 O O . HIS A 1 176 ? 1.454 4.918 -26.533 1.00 72.50 176 HIS A O 1
ATOM 1419 N N . GLY A 1 177 ? 3.261 6.050 -25.737 1.00 54.41 177 GLY A N 1
ATOM 1420 C CA . GLY A 1 177 ? 3.640 6.775 -26.956 1.00 54.41 177 GLY A CA 1
ATOM 1421 C C . GLY A 1 177 ? 4.323 5.917 -28.009 1.00 54.41 177 GLY A C 1
ATOM 1422 O O . GLY A 1 177 ? 5.052 4.973 -27.630 1.00 54.41 177 GLY A O 1
#

Radius of gyration: 17.07 Å; chains: 1; bounding box: 49×29×48 Å

pLDDT: mean 91.3, std 9.52, range [36.12, 98.06]

Secondary structure (DSSP, 8-state):
------HHHHHHHHHHHHHHHHHHHHHHHHHHHHS-HHHHHHHHHHHHHHHHHHHHHHHHHHHTT---SSPPPHHHHHHHHHHHHHHHHHHHHHHHHHHHHHHHTT----HHHHHHHHHHHHHHHHHHHHHHHHHHHHHHHT--HHHHHHHHHHHHHHHHHHHHHHHHHHHHHHH--

Foldseek 3Di:
DPPPCDLVLLLLLLLLVLLLLVLVLVLLVVLLVLAAPVCNVLSVVLSVLSVVLSVLSLVLSVVVVDDNPDRDDLVSSCVRNNVVSVVVSVLVNVVSVVRSVCNVVVHDDQLQVLLVSLVVLLVVLVVLLVSLQVSLVVLVVVVDPSSPSVSVSSVVSNVSSVVSNVVSNVSSVVSVD

Sequence (177 aa):
MERDLDLESVLLSLEGFYWLVRTLSEMLDEFKDRSPAALRTHAFLASNRIKIIAENLREALKRLGLNVENRLGEKELAERVGMIGVDLLKELREALERLTRLAGDGGNLDGKWLASILLNAVRSIDLASGFIRIFSQILEAQGKPEYRQLSFILQTVVRDLEIIKSRHEELARLFHG